Protein AF-A0A7V5FRF1-F1 (afdb_monomer)

Structure (mmCIF, N/CA/C/O backbone):
data_AF-A0A7V5FRF1-F1
#
_entry.id   AF-A0A7V5FRF1-F1
#
loop_
_atom_site.group_PDB
_atom_site.id
_atom_site.type_symbol
_atom_site.label_atom_id
_atom_site.label_alt_id
_atom_site.label_comp_id
_atom_site.label_asym_id
_atom_site.label_entity_id
_atom_site.label_seq_id
_atom_site.pdbx_PDB_ins_code
_atom_site.Cartn_x
_atom_site.Cartn_y
_atom_site.Cartn_z
_atom_site.occupancy
_atom_site.B_iso_or_equiv
_atom_site.auth_seq_id
_atom_site.auth_comp_id
_atom_site.auth_asym_id
_atom_site.auth_atom_id
_atom_site.pdbx_PDB_model_num
ATOM 1 N N . MET A 1 1 ? 8.214 13.635 19.102 1.00 65.19 1 MET A N 1
ATOM 2 C CA . MET A 1 1 ? 9.027 12.505 18.609 1.00 65.19 1 MET A CA 1
ATOM 3 C C . MET A 1 1 ? 9.049 12.613 17.100 1.00 65.19 1 MET A C 1
ATOM 5 O O . MET A 1 1 ? 7.991 12.824 16.526 1.00 65.19 1 MET A O 1
ATOM 9 N N . GLU A 1 2 ? 10.223 12.593 16.482 1.00 86.69 2 GLU A N 1
ATOM 10 C CA . GLU A 1 2 ? 10.327 12.686 15.024 1.00 86.69 2 GLU A CA 1
ATOM 11 C C . GLU A 1 2 ? 9.964 11.339 14.387 1.00 86.69 2 GLU A C 1
ATOM 13 O O . GLU A 1 2 ? 10.388 10.293 14.878 1.00 86.69 2 GLU A O 1
ATOM 18 N N . MET A 1 3 ? 9.172 11.359 13.313 1.00 91.12 3 MET A N 1
ATOM 19 C CA . MET A 1 3 ? 8.814 10.146 12.577 1.00 91.12 3 MET A CA 1
ATOM 20 C C . MET A 1 3 ? 10.021 9.582 11.835 1.00 91.12 3 MET A C 1
ATOM 22 O O . MET A 1 3 ? 10.753 10.310 11.156 1.00 91.12 3 MET A O 1
ATOM 26 N N . THR A 1 4 ? 10.181 8.262 11.901 1.00 94.31 4 THR A N 1
ATOM 27 C CA . THR A 1 4 ? 11.137 7.553 11.047 1.00 94.31 4 THR A CA 1
ATOM 28 C C . THR A 1 4 ? 10.746 7.701 9.574 1.00 94.31 4 THR A C 1
ATOM 30 O O . THR A 1 4 ? 9.586 7.942 9.242 1.00 94.31 4 THR A O 1
ATOM 33 N N . LEU A 1 5 ? 11.700 7.513 8.656 1.00 94.25 5 LEU A N 1
ATOM 34 C CA . LEU A 1 5 ? 11.391 7.526 7.221 1.00 94.25 5 LEU A CA 1
ATOM 35 C C . LEU A 1 5 ? 10.337 6.469 6.852 1.00 94.25 5 LEU A C 1
ATOM 37 O O . LEU A 1 5 ? 9.494 6.737 6.006 1.00 94.25 5 LEU A O 1
ATOM 41 N N . LYS A 1 6 ? 10.370 5.298 7.505 1.00 94.25 6 LYS A N 1
ATOM 42 C CA . LYS A 1 6 ? 9.373 4.236 7.316 1.00 94.25 6 LYS A CA 1
ATOM 43 C C . LYS A 1 6 ? 7.966 4.758 7.621 1.00 94.25 6 LYS A C 1
ATOM 45 O O . LYS A 1 6 ? 7.118 4.733 6.740 1.00 94.25 6 LYS A O 1
ATOM 50 N N . GLN A 1 7 ? 7.786 5.350 8.799 1.00 95.62 7 GLN A N 1
ATOM 51 C CA . GLN A 1 7 ? 6.497 5.902 9.220 1.00 95.62 7 GLN A CA 1
ATOM 52 C C . GLN A 1 7 ? 6.018 7.042 8.310 1.00 95.62 7 GLN A C 1
ATOM 54 O O . GLN A 1 7 ? 4.830 7.133 8.042 1.00 95.62 7 GLN A O 1
ATOM 59 N N . LYS A 1 8 ? 6.922 7.884 7.783 1.00 95.88 8 LYS A N 1
ATOM 60 C CA . LYS A 1 8 ? 6.562 8.934 6.805 1.00 95.88 8 LYS A CA 1
ATOM 61 C C . LYS A 1 8 ? 6.074 8.350 5.474 1.00 95.88 8 LYS A C 1
ATOM 63 O O . LYS A 1 8 ? 5.178 8.904 4.847 1.00 95.88 8 LYS A O 1
ATOM 68 N N . VAL A 1 9 ? 6.677 7.248 5.021 1.00 95.38 9 VAL A N 1
ATOM 69 C CA . VAL A 1 9 ? 6.217 6.531 3.820 1.00 95.38 9 VAL A CA 1
ATOM 70 C C . VAL A 1 9 ? 4.852 5.895 4.077 1.00 95.38 9 VAL A C 1
ATOM 72 O O . VAL A 1 9 ? 3.971 6.007 3.230 1.00 95.38 9 VAL A O 1
ATOM 75 N N . GLU A 1 10 ? 4.664 5.276 5.241 1.00 97.06 10 GLU A N 1
ATOM 76 C CA . GLU A 1 10 ? 3.392 4.660 5.632 1.00 97.06 10 GLU A CA 1
ATOM 77 C C . GLU A 1 10 ? 2.270 5.692 5.729 1.00 97.06 10 GLU A C 1
ATOM 79 O O . GLU A 1 10 ? 1.242 5.508 5.083 1.00 97.06 10 GLU A O 1
ATOM 84 N N . GLU A 1 11 ? 2.497 6.806 6.431 1.00 97.25 11 GLU A N 1
ATOM 85 C CA . GLU A 1 11 ? 1.580 7.953 6.494 1.00 97.25 11 GLU A CA 1
ATOM 86 C C . GLU A 1 11 ? 1.238 8.462 5.089 1.00 97.25 11 GLU A C 1
ATOM 88 O O . GLU A 1 11 ? 0.066 8.580 4.752 1.00 97.25 11 GLU A O 1
ATOM 93 N N . GLY A 1 12 ? 2.231 8.656 4.213 1.00 97.44 12 GLY A N 1
ATOM 94 C CA . GLY A 1 12 ? 1.980 9.087 2.836 1.00 97.44 12 GLY A CA 1
ATOM 95 C C . GLY A 1 12 ? 1.108 8.111 2.033 1.00 97.44 12 GLY A C 1
ATOM 96 O O . GLY A 1 12 ? 0.237 8.538 1.272 1.00 97.44 12 GLY A O 1
ATOM 97 N N . VAL A 1 13 ? 1.305 6.797 2.196 1.00 98.12 13 VAL A N 1
ATOM 98 C CA . VAL A 1 13 ? 0.440 5.775 1.576 1.00 98.12 13 VAL A CA 1
ATOM 99 C C . VAL A 1 13 ? -0.969 5.828 2.166 1.00 98.12 13 VAL A C 1
ATOM 101 O O . VAL A 1 13 ? -1.943 5.781 1.406 1.00 98.12 13 VAL A O 1
ATOM 104 N N . GLY A 1 14 ? -1.073 5.933 3.491 1.00 98.31 14 GLY A N 1
ATOM 105 C CA . GLY A 1 14 ? -2.334 6.032 4.215 1.00 98.31 14 GLY A CA 1
ATOM 106 C C . GLY A 1 14 ? -3.138 7.262 3.806 1.00 98.31 14 GLY A C 1
ATOM 107 O O . GLY A 1 14 ? -4.318 7.143 3.497 1.00 98.31 14 GLY A O 1
ATOM 108 N N . ASP A 1 15 ? -2.503 8.424 3.687 1.00 98.44 15 ASP A N 1
ATOM 109 C CA . ASP A 1 15 ? -3.170 9.683 3.362 1.00 98.44 15 ASP A CA 1
ATOM 110 C C . ASP A 1 15 ? -3.754 9.667 1.953 1.00 98.44 15 ASP A C 1
ATOM 112 O O . ASP A 1 15 ? -4.911 10.045 1.740 1.00 98.44 15 ASP A O 1
ATOM 116 N N . HIS A 1 16 ? -2.991 9.169 0.978 1.00 98.38 16 HIS A N 1
ATOM 117 C CA . HIS A 1 16 ? -3.499 8.992 -0.380 1.00 98.38 16 HIS A CA 1
ATOM 118 C C . HIS A 1 16 ? -4.650 7.984 -0.436 1.00 98.38 16 HIS A C 1
ATOM 120 O O . HIS A 1 16 ? -5.638 8.212 -1.144 1.00 98.38 16 HIS A O 1
ATOM 126 N N . PHE A 1 17 ? -4.553 6.896 0.329 1.00 98.62 17 PHE A N 1
ATOM 127 C CA . PHE A 1 17 ? -5.632 5.924 0.442 1.00 98.62 17 PHE A CA 1
ATOM 128 C C . PHE A 1 17 ? -6.885 6.552 1.061 1.00 98.62 17 PHE A C 1
ATOM 130 O O . PHE A 1 17 ? -7.973 6.403 0.509 1.00 98.62 17 PHE A O 1
ATOM 137 N N . ILE A 1 18 ? -6.751 7.294 2.158 1.00 98.56 18 ILE A N 1
ATOM 138 C CA . ILE A 1 18 ? -7.876 7.883 2.884 1.00 98.56 18 ILE A CA 1
ATOM 139 C C . ILE A 1 18 ? -8.569 8.966 2.066 1.00 98.56 18 ILE A C 1
ATOM 141 O O . ILE A 1 18 ? -9.797 9.018 2.052 1.00 98.56 18 ILE A O 1
ATOM 145 N N . GLN A 1 19 ? -7.832 9.759 1.284 1.00 98.44 19 GLN A N 1
ATOM 146 C CA . GLN A 1 19 ? -8.436 10.680 0.316 1.00 98.44 19 GLN A CA 1
ATOM 147 C C . GLN A 1 19 ? -9.343 9.945 -0.682 1.00 98.44 19 GLN A C 1
ATOM 149 O O . GLN A 1 19 ? -10.476 10.370 -0.936 1.00 98.44 19 GLN A O 1
ATOM 154 N N . TRP A 1 20 ? -8.874 8.822 -1.234 1.00 98.25 20 TRP A N 1
ATOM 155 C CA . TRP A 1 20 ? -9.681 7.980 -2.116 1.00 98.25 20 TRP A CA 1
ATOM 156 C C . TRP A 1 20 ? -10.868 7.349 -1.374 1.00 98.25 20 TRP A C 1
ATOM 158 O O . TRP A 1 20 ? -11.996 7.389 -1.873 1.00 98.25 20 TRP A O 1
ATOM 168 N N . TYR A 1 21 ? -10.634 6.810 -0.179 1.00 98.31 21 TYR A N 1
ATOM 169 C CA . TYR A 1 21 ? -11.623 6.099 0.626 1.00 98.31 21 TYR A CA 1
ATOM 170 C C . TYR A 1 21 ? -12.769 7.020 1.045 1.00 98.31 21 TYR A C 1
ATOM 172 O O . TYR A 1 21 ? -13.935 6.693 0.830 1.00 98.31 21 TYR A O 1
ATOM 180 N N . ASN A 1 22 ? -12.448 8.218 1.533 1.00 98.44 22 ASN A N 1
ATOM 181 C CA . ASN A 1 22 ? -13.412 9.259 1.880 1.00 98.44 22 ASN A CA 1
ATOM 182 C C . ASN A 1 22 ? -14.301 9.624 0.694 1.00 98.44 22 ASN A C 1
ATOM 184 O O . ASN A 1 22 ? -15.526 9.656 0.821 1.00 98.44 22 ASN A O 1
ATOM 188 N N . LYS A 1 23 ? -13.701 9.822 -0.486 1.00 97.94 23 LYS A N 1
ATOM 189 C CA . LYS A 1 23 ? -14.451 10.111 -1.713 1.00 97.94 23 LYS A CA 1
ATOM 190 C C . LYS A 1 23 ? -15.361 8.950 -2.118 1.00 97.94 23 LYS A C 1
ATOM 192 O O . LYS A 1 23 ? -16.487 9.192 -2.544 1.00 97.94 23 LYS A O 1
ATOM 197 N N . LYS A 1 24 ? -14.881 7.709 -2.014 1.00 97.19 24 LYS A N 1
ATOM 198 C CA . LYS A 1 24 ? -15.635 6.510 -2.406 1.00 97.19 24 LYS A CA 1
ATOM 199 C C . LYS A 1 24 ? -16.786 6.203 -1.445 1.00 97.19 24 LYS A C 1
ATOM 201 O O . LYS A 1 24 ? -17.855 5.813 -1.901 1.00 97.19 24 LYS A O 1
ATOM 206 N N . MET A 1 25 ? -16.567 6.378 -0.145 1.00 96.56 25 MET A N 1
ATOM 207 C CA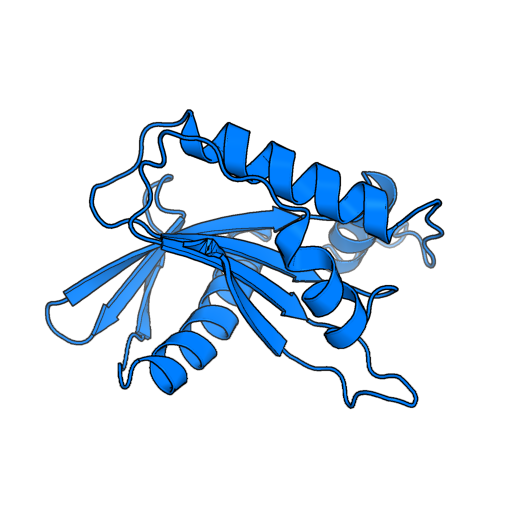 . MET A 1 25 ? -17.495 5.965 0.913 1.00 96.56 25 MET A CA 1
ATOM 208 C C . MET A 1 25 ? -18.338 7.117 1.476 1.00 96.56 25 MET A C 1
ATOM 210 O O . MET A 1 25 ? -19.185 6.885 2.333 1.00 96.56 25 MET A O 1
ATOM 214 N N . GLY A 1 26 ? -18.112 8.359 1.032 1.00 97.31 26 GLY A N 1
ATOM 215 C CA . GLY A 1 26 ? -18.788 9.539 1.580 1.00 97.31 26 GLY A CA 1
ATOM 216 C C . GLY A 1 26 ? -18.388 9.843 3.029 1.00 97.31 26 GLY A C 1
ATOM 217 O O . GLY A 1 26 ? -19.215 10.317 3.804 1.00 97.31 26 GLY A O 1
ATOM 218 N N . ARG A 1 27 ? -17.139 9.537 3.396 1.00 97.69 27 ARG A N 1
ATOM 219 C CA . ARG A 1 27 ? -16.575 9.698 4.749 1.00 97.69 27 ARG A CA 1
ATOM 220 C C . ARG A 1 27 ? -15.631 10.896 4.833 1.00 97.69 27 ARG A C 1
ATOM 222 O O . ARG A 1 27 ? -15.320 11.511 3.810 1.00 97.69 27 ARG A O 1
ATOM 229 N N . ARG A 1 28 ? -15.191 11.238 6.046 1.00 98.12 28 ARG A N 1
ATOM 230 C CA . ARG A 1 28 ? -14.249 12.336 6.324 1.00 98.12 28 ARG A CA 1
ATOM 231 C C . ARG A 1 28 ? -13.184 11.931 7.339 1.00 98.12 28 ARG A C 1
ATOM 233 O O . ARG A 1 28 ? -12.885 12.674 8.263 1.00 98.12 28 ARG A O 1
ATOM 240 N N . PHE A 1 29 ? -12.612 10.748 7.155 1.00 98.62 29 PHE A N 1
ATOM 241 C CA . PHE A 1 29 ? -11.479 10.308 7.954 1.00 98.62 29 PHE A CA 1
ATOM 242 C C . PHE A 1 29 ? -10.281 11.242 7.756 1.00 98.62 29 PHE A C 1
ATOM 244 O O . PHE A 1 29 ? -9.858 11.478 6.624 1.00 98.62 29 PHE A O 1
ATOM 251 N N . GLU A 1 30 ? -9.729 11.747 8.850 1.00 98.31 30 GLU A N 1
ATOM 252 C CA . GLU A 1 30 ? -8.511 12.559 8.888 1.00 98.31 30 GLU A CA 1
ATOM 253 C C . GLU A 1 30 ? -7.449 11.854 9.731 1.00 98.31 30 GLU A C 1
ATOM 255 O O . GLU A 1 30 ? -7.778 11.020 10.579 1.00 98.31 30 GLU A O 1
ATOM 260 N N . PHE A 1 31 ? -6.171 12.133 9.467 1.00 98.19 31 PHE A N 1
ATOM 261 C CA . PHE A 1 31 ? -5.079 11.531 10.229 1.00 98.19 31 PHE A CA 1
ATOM 262 C C . PHE A 1 31 ? -5.187 11.935 11.706 1.00 98.19 31 PHE A C 1
ATOM 264 O O . PHE A 1 31 ? -5.232 13.122 12.023 1.00 98.19 31 PHE A O 1
ATOM 271 N N . ASP A 1 32 ? -5.235 10.947 12.601 1.00 97.69 32 ASP A N 1
ATOM 272 C CA . ASP A 1 32 ? -5.294 11.165 14.051 1.00 97.69 32 ASP A CA 1
ATOM 273 C C . ASP A 1 32 ? -3.895 11.000 14.652 1.00 97.69 32 ASP A C 1
ATOM 275 O O . ASP A 1 32 ? -3.326 11.922 15.239 1.00 97.69 32 ASP A O 1
ATOM 279 N N . ARG A 1 33 ? -3.315 9.805 14.487 1.00 96.50 33 ARG A N 1
ATOM 280 C CA . ARG A 1 33 ? -2.004 9.460 15.046 1.00 96.50 33 ARG A CA 1
ATOM 281 C C . ARG A 1 33 ? -1.434 8.180 14.448 1.00 96.50 33 ARG A C 1
ATOM 283 O O . ARG A 1 33 ? -2.137 7.381 13.836 1.00 96.50 33 ARG A O 1
ATOM 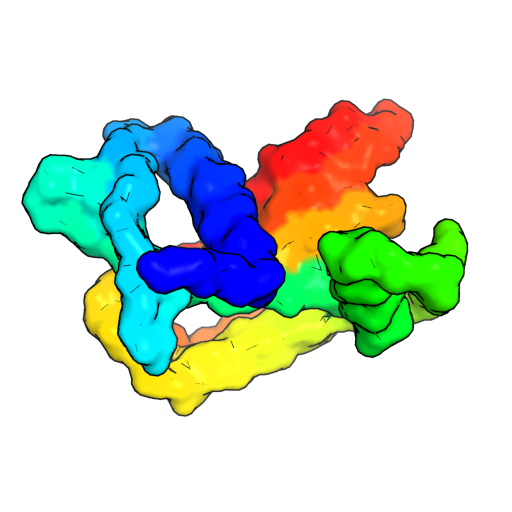290 N N . LEU A 1 34 ? -0.161 7.943 14.748 1.00 96.62 34 LEU A N 1
ATOM 291 C CA . LEU A 1 34 ? 0.456 6.628 14.595 1.00 96.62 34 LEU A CA 1
ATOM 292 C C . LEU A 1 34 ? -0.156 5.624 15.582 1.00 96.62 34 LEU A C 1
ATOM 294 O O . LEU A 1 34 ? -0.477 5.968 16.730 1.00 96.62 34 LEU A O 1
ATOM 298 N N . GLY A 1 35 ? -0.301 4.384 15.130 1.00 92.94 35 GLY A N 1
ATOM 299 C CA . GLY A 1 35 ? -0.664 3.256 15.975 1.00 92.94 35 GLY A CA 1
ATOM 300 C C . GLY A 1 35 ? 0.538 2.675 16.729 1.00 92.94 35 GLY A C 1
ATOM 301 O O . GLY A 1 35 ? 1.629 3.250 16.745 1.00 92.94 35 GLY A O 1
ATOM 302 N N . ALA A 1 36 ? 0.303 1.565 17.431 1.00 85.06 36 ALA A N 1
ATOM 303 C CA . ALA A 1 36 ? 1.297 0.911 18.286 1.00 85.06 36 ALA A CA 1
ATOM 304 C C . ALA A 1 36 ? 2.001 -0.288 17.615 1.00 85.06 36 ALA A C 1
ATOM 306 O O . ALA A 1 36 ? 2.842 -0.893 18.276 1.00 85.06 36 ALA A O 1
ATOM 307 N N . ASP A 1 37 ? 1.696 -0.561 16.333 1.00 76.94 37 ASP A N 1
ATOM 308 C CA . ASP A 1 37 ? 2.210 -1.669 15.501 1.00 76.94 37 ASP A CA 1
ATOM 309 C C . ASP A 1 37 ? 1.751 -3.076 15.966 1.00 76.94 37 ASP A C 1
ATOM 311 O O . ASP A 1 37 ? 2.394 -3.668 16.843 1.00 76.94 37 ASP A O 1
ATOM 315 N N . PRO A 1 38 ? 0.669 -3.660 15.390 1.00 84.00 38 PRO A N 1
ATOM 316 C CA . PRO A 1 38 ? -0.348 -3.081 14.492 1.00 84.00 38 PRO A CA 1
ATOM 317 C C . PRO A 1 38 ? -1.528 -2.435 15.260 1.00 84.00 38 PRO A C 1
ATOM 319 O O . PRO A 1 38 ? -1.769 -2.796 16.414 1.00 84.00 38 PRO A O 1
ATOM 322 N N . PRO A 1 39 ? -2.296 -1.502 14.653 1.00 94.50 39 PRO A N 1
ATOM 323 C CA . PRO A 1 39 ? -2.131 -0.952 13.302 1.00 94.50 39 PRO A CA 1
ATOM 324 C C . PRO A 1 39 ? -0.973 0.055 13.208 1.00 94.50 39 PRO A C 1
ATOM 326 O O . PRO A 1 39 ? -0.524 0.592 14.226 1.00 94.50 39 PRO A O 1
ATOM 329 N N . ASP A 1 40 ? -0.531 0.360 11.988 1.00 96.75 40 ASP A N 1
ATOM 330 C CA . ASP A 1 40 ? 0.454 1.419 11.718 1.00 96.75 40 ASP A CA 1
ATOM 331 C C . ASP A 1 40 ? -0.125 2.830 11.913 1.00 96.75 40 ASP A C 1
ATOM 333 O O . ASP A 1 40 ? 0.522 3.704 12.499 1.00 96.75 40 ASP A O 1
ATOM 337 N N . LEU A 1 41 ? -1.353 3.068 11.436 1.00 97.81 41 LEU A N 1
ATOM 338 C CA . LEU A 1 41 ? -1.992 4.386 11.404 1.00 97.81 41 LEU A CA 1
ATOM 339 C C . LEU A 1 41 ? -3.417 4.327 11.957 1.00 97.81 41 LEU A C 1
ATOM 341 O O . LEU A 1 41 ? -4.135 3.340 11.790 1.00 97.81 41 LEU A O 1
ATOM 345 N N . LEU A 1 42 ? -3.851 5.423 12.573 1.00 98.06 42 LEU A N 1
ATOM 346 C CA . LEU A 1 42 ? -5.233 5.636 12.984 1.00 98.06 42 LEU A CA 1
ATOM 347 C C . LEU A 1 42 ? -5.771 6.893 12.306 1.00 98.06 42 LEU A C 1
ATOM 349 O O . LEU A 1 42 ? -5.182 7.971 12.418 1.00 98.06 42 LEU A O 1
ATOM 353 N N . TYR A 1 43 ? -6.918 6.747 11.650 1.00 98.50 43 TYR A N 1
ATOM 354 C CA . TYR A 1 43 ? -7.684 7.857 11.095 1.00 98.50 43 TYR A CA 1
ATOM 355 C C . TYR A 1 43 ? -9.008 8.015 11.839 1.00 98.50 43 TYR A C 1
ATOM 357 O O . TYR A 1 43 ? -9.542 7.040 12.370 1.00 98.50 43 TYR A O 1
ATOM 365 N N . ARG A 1 44 ? -9.558 9.229 11.881 1.00 98.50 44 ARG A N 1
ATOM 366 C CA . ARG A 1 44 ? -10.757 9.547 12.665 1.00 98.50 44 ARG A CA 1
ATOM 367 C C . ARG A 1 44 ? -11.782 10.345 11.865 1.00 98.50 44 ARG A C 1
ATOM 369 O O . ARG A 1 44 ? -11.416 11.292 11.180 1.00 98.50 44 ARG A O 1
ATOM 376 N N . ASP A 1 45 ? -13.055 9.976 11.993 1.00 98.19 45 ASP A N 1
ATOM 377 C CA . ASP A 1 45 ? -14.224 10.725 11.505 1.00 98.19 45 ASP A CA 1
ATOM 378 C C . ASP A 1 45 ? -15.214 10.866 12.677 1.00 98.19 45 ASP A C 1
ATOM 380 O O . ASP A 1 45 ? -15.996 9.963 12.983 1.00 98.19 45 ASP A O 1
ATOM 384 N N . GLY A 1 46 ? -15.097 11.962 13.436 1.00 96.62 46 GLY A N 1
ATOM 385 C CA . GLY A 1 46 ? -15.821 12.144 14.699 1.00 96.62 46 GLY A CA 1
ATOM 386 C C . GLY A 1 46 ? -15.380 11.153 15.787 1.00 96.62 46 GLY A C 1
ATOM 387 O O . GLY A 1 46 ? -14.227 11.164 16.224 1.00 96.62 46 GLY A O 1
ATOM 388 N N . GLU A 1 47 ? -16.303 10.314 16.258 1.00 97.19 47 GLU A N 1
ATOM 389 C CA . GLU A 1 47 ? -16.017 9.262 17.249 1.00 97.19 47 GLU A CA 1
ATOM 390 C C . GLU A 1 47 ? -15.528 7.953 16.606 1.00 97.19 47 GLU A C 1
ATOM 392 O O . GLU A 1 47 ? -14.974 7.097 17.296 1.00 97.19 47 GLU A O 1
ATOM 397 N N . GLU A 1 48 ? -15.698 7.799 15.289 1.00 97.62 48 GLU A N 1
ATOM 398 C CA . GLU A 1 48 ? -15.282 6.606 14.559 1.00 97.62 48 GLU A CA 1
ATOM 399 C C . GLU A 1 48 ? -13.767 6.628 14.329 1.00 97.62 48 GLU A C 1
ATOM 401 O O . GLU A 1 48 ? -13.214 7.612 13.833 1.00 97.62 48 GLU A O 1
ATOM 406 N N . ILE A 1 49 ? -13.098 5.529 14.682 1.00 97.69 49 ILE A N 1
ATOM 407 C CA . ILE A 1 49 ? -11.672 5.313 14.429 1.00 97.69 49 ILE A CA 1
ATOM 408 C C . ILE A 1 49 ? -11.551 4.238 13.358 1.00 97.69 49 ILE A C 1
ATOM 410 O O . ILE A 1 49 ? -12.111 3.151 13.500 1.00 97.69 49 ILE A O 1
ATOM 414 N N . LEU A 1 50 ? -10.786 4.535 12.314 1.00 98.19 50 LEU A N 1
ATOM 415 C CA . LEU A 1 50 ? -10.390 3.587 11.288 1.00 98.19 50 LEU A CA 1
ATOM 416 C C . LEU A 1 50 ? -8.923 3.194 11.510 1.00 98.19 50 LEU A C 1
ATOM 418 O O . LEU A 1 50 ? -8.026 3.976 11.175 1.00 98.19 50 LEU A O 1
ATOM 422 N N . PRO A 1 51 ? -8.664 2.008 12.086 1.00 98.12 51 PRO A N 1
ATOM 423 C CA . PRO A 1 51 ? -7.322 1.460 12.165 1.00 98.12 51 PRO A CA 1
ATOM 424 C C . PRO A 1 51 ? -6.859 0.951 10.798 1.00 98.12 51 PRO A C 1
ATOM 426 O O . PRO A 1 51 ? -7.566 0.195 10.127 1.00 98.12 51 PRO A O 1
ATOM 429 N N . VAL A 1 52 ? -5.669 1.384 10.381 1.00 98.31 52 VAL A N 1
ATOM 430 C CA . VAL A 1 52 ? -5.100 1.093 9.064 1.00 98.31 52 VAL A CA 1
ATOM 431 C C . VAL A 1 52 ? -3.714 0.486 9.226 1.00 98.31 52 VAL A C 1
ATOM 433 O O . VAL A 1 52 ? -2.788 1.130 9.715 1.00 98.31 52 VAL A O 1
ATOM 436 N N . GLU A 1 53 ? -3.583 -0.750 8.764 1.00 98.00 53 GLU A N 1
ATOM 437 C CA . GLU A 1 53 ? -2.307 -1.433 8.600 1.00 98.00 53 GLU A CA 1
ATOM 438 C C . GLU A 1 53 ? -1.764 -1.164 7.194 1.00 98.00 53 GLU A C 1
ATOM 440 O O . GLU A 1 53 ? -2.467 -1.380 6.198 1.00 98.00 53 GLU A O 1
ATOM 445 N N . ILE A 1 54 ? -0.513 -0.718 7.094 1.00 97.75 54 ILE A N 1
ATOM 446 C CA . ILE A 1 54 ? 0.145 -0.404 5.831 1.00 97.75 54 ILE A CA 1
ATOM 44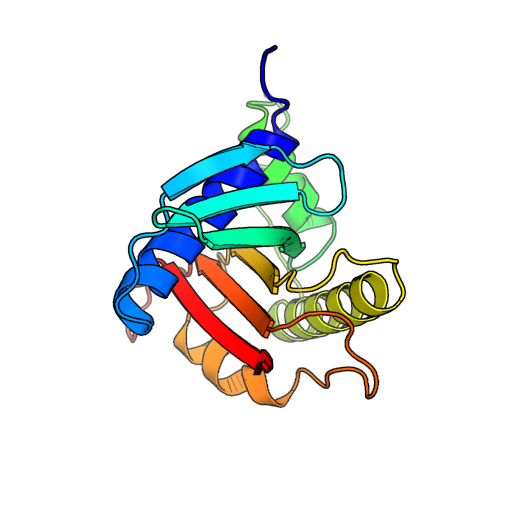7 C C . ILE A 1 54 ? 1.201 -1.461 5.516 1.00 97.75 54 ILE A C 1
ATOM 449 O O . ILE A 1 54 ? 1.965 -1.962 6.339 1.00 97.75 54 ILE A O 1
ATOM 453 N N . THR A 1 55 ? 1.297 -1.808 4.243 1.00 97.12 55 THR A N 1
ATOM 454 C CA . THR A 1 55 ? 2.471 -2.500 3.732 1.00 97.12 55 THR A CA 1
ATOM 455 C C . THR A 1 55 ? 2.792 -1.975 2.348 1.00 97.12 55 THR A C 1
ATOM 457 O O . THR A 1 55 ? 1.885 -1.640 1.597 1.00 97.12 55 THR A O 1
ATOM 460 N N . THR A 1 56 ? 4.074 -1.843 2.015 1.00 97.00 56 THR A N 1
ATOM 461 C CA . THR A 1 56 ? 4.496 -1.416 0.676 1.00 97.00 56 THR A CA 1
ATOM 462 C C . THR A 1 56 ? 5.097 -2.598 -0.055 1.00 97.00 56 THR A C 1
ATOM 464 O O . THR A 1 56 ? 5.962 -3.282 0.492 1.00 97.00 56 THR A O 1
ATOM 467 N N . GLU A 1 57 ? 4.654 -2.815 -1.288 1.00 96.94 57 GLU A N 1
ATOM 468 C CA . GLU A 1 57 ? 5.144 -3.889 -2.140 1.00 96.94 57 GLU A CA 1
ATOM 469 C C . GLU A 1 57 ? 5.860 -3.350 -3.375 1.00 96.94 57 GLU A C 1
ATOM 471 O O . GLU A 1 57 ? 5.541 -2.285 -3.910 1.00 96.94 57 GLU A O 1
ATOM 476 N N . TYR A 1 58 ? 6.856 -4.123 -3.795 1.00 96.06 58 TYR A N 1
ATOM 477 C CA . TYR A 1 58 ? 7.816 -3.785 -4.838 1.00 96.06 58 TYR A CA 1
ATOM 478 C C . TYR A 1 58 ? 7.856 -4.899 -5.876 1.00 96.06 58 TYR A C 1
ATOM 480 O O . TYR A 1 58 ? 7.458 -6.041 -5.609 1.00 96.06 58 TYR A O 1
ATOM 488 N N . TYR A 1 59 ? 8.394 -4.588 -7.052 1.00 95.38 59 TYR A N 1
ATOM 489 C CA . TYR A 1 59 ? 8.608 -5.600 -8.082 1.00 95.38 59 TYR A CA 1
ATOM 490 C C . TYR A 1 59 ? 9.566 -6.690 -7.612 1.00 95.38 59 TYR A C 1
ATOM 492 O O . TYR A 1 59 ? 9.285 -7.873 -7.765 1.00 95.38 59 TYR A O 1
ATOM 500 N N . ASP A 1 60 ? 10.683 -6.290 -7.013 1.00 92.94 60 ASP A N 1
ATOM 501 C CA . ASP A 1 60 ? 11.701 -7.168 -6.451 1.00 92.94 60 ASP A CA 1
ATOM 502 C C . ASP A 1 60 ? 12.552 -6.417 -5.407 1.00 92.94 60 ASP A C 1
ATOM 504 O O . ASP A 1 60 ? 12.367 -5.224 -5.150 1.00 92.94 60 ASP A O 1
ATOM 508 N N . ASP A 1 61 ? 13.518 -7.110 -4.801 1.00 92.81 61 ASP A N 1
ATOM 509 C CA . ASP A 1 61 ? 14.419 -6.514 -3.805 1.00 92.81 61 ASP A CA 1
ATOM 510 C C . ASP A 1 61 ? 15.289 -5.385 -4.383 1.00 92.81 61 ASP A C 1
ATOM 512 O O . ASP A 1 61 ? 15.729 -4.493 -3.650 1.00 92.81 61 ASP A O 1
ATOM 516 N N . LYS A 1 62 ? 15.568 -5.404 -5.695 1.00 93.25 62 LYS A N 1
ATOM 517 C CA . LYS A 1 62 ? 16.361 -4.356 -6.349 1.00 93.25 62 LYS A CA 1
ATOM 518 C C . LYS A 1 62 ? 15.536 -3.087 -6.517 1.00 93.25 62 LYS A C 1
ATOM 520 O O . LYS A 1 62 ? 16.089 -2.013 -6.301 1.00 93.25 62 LYS A O 1
ATOM 525 N N . ASP A 1 63 ? 14.252 -3.208 -6.844 1.00 94.12 63 ASP A N 1
ATOM 526 C CA . ASP A 1 63 ? 13.295 -2.101 -6.882 1.00 94.12 63 ASP A CA 1
ATOM 527 C C . ASP A 1 63 ? 13.133 -1.501 -5.484 1.00 94.12 63 ASP A C 1
ATOM 529 O O . ASP A 1 63 ? 13.363 -0.309 -5.286 1.00 94.12 63 ASP A O 1
ATOM 533 N N . ALA A 1 64 ? 12.890 -2.340 -4.472 1.00 93.31 64 ALA A N 1
ATOM 534 C CA . ALA A 1 64 ? 12.826 -1.890 -3.084 1.00 93.31 64 ALA A CA 1
ATOM 535 C C . ALA A 1 64 ? 14.097 -1.118 -2.690 1.00 93.31 64 ALA A C 1
ATOM 537 O O . ALA A 1 64 ? 14.037 0.000 -2.169 1.00 93.31 64 ALA A O 1
ATOM 538 N N . ARG A 1 65 ? 15.279 -1.675 -2.986 1.00 92.88 65 ARG A N 1
ATOM 539 C CA . ARG A 1 65 ? 16.561 -1.014 -2.717 1.00 92.88 65 ARG A CA 1
ATOM 540 C C . ARG A 1 65 ? 16.686 0.305 -3.474 1.00 92.88 65 ARG A C 1
ATOM 542 O O . ARG A 1 65 ? 17.133 1.286 -2.876 1.00 92.88 65 ARG A O 1
ATOM 549 N N . PHE A 1 66 ? 16.321 0.334 -4.752 1.00 93.31 66 PHE A N 1
ATOM 550 C CA . PHE A 1 66 ? 16.334 1.534 -5.582 1.00 93.31 66 PHE A CA 1
ATOM 551 C C . PHE A 1 66 ? 15.469 2.630 -4.953 1.00 93.31 66 PHE A C 1
ATOM 553 O O . PHE A 1 66 ? 15.979 3.715 -4.673 1.00 93.31 66 PHE A O 1
ATOM 560 N N . GLN A 1 67 ? 14.214 2.335 -4.612 1.00 93.56 67 GLN A N 1
ATOM 561 C CA . GLN A 1 67 ? 13.300 3.315 -4.025 1.00 93.56 67 GLN A CA 1
ATOM 562 C C . GLN A 1 67 ? 13.790 3.819 -2.662 1.00 93.56 67 GLN A C 1
ATOM 564 O O . GLN A 1 67 ? 13.920 5.026 -2.454 1.00 93.56 67 GLN A O 1
ATOM 569 N N . TRP A 1 68 ? 14.153 2.918 -1.746 1.00 94.69 68 TRP A N 1
ATOM 570 C CA . TRP A 1 68 ? 14.564 3.306 -0.394 1.00 94.69 68 TRP A CA 1
ATOM 571 C C . TRP A 1 68 ? 15.891 4.063 -0.346 1.00 94.69 68 TRP A C 1
ATOM 573 O O . TRP A 1 68 ? 16.068 4.942 0.497 1.00 94.69 68 TRP A O 1
ATOM 583 N N . THR A 1 69 ? 16.857 3.724 -1.203 1.00 92.12 69 THR A N 1
ATOM 584 C CA . THR A 1 69 ? 18.136 4.454 -1.241 1.00 92.12 69 THR A CA 1
ATOM 585 C C . THR A 1 69 ? 17.965 5.861 -1.806 1.00 92.12 69 THR A C 1
ATOM 587 O O . THR A 1 69 ? 18.546 6.795 -1.247 1.00 92.12 69 THR A O 1
ATOM 590 N N . ASN A 1 70 ? 17.107 6.028 -2.818 1.00 90.94 70 ASN A N 1
ATOM 591 C CA . ASN A 1 70 ? 16.736 7.338 -3.351 1.00 90.94 70 ASN A CA 1
ATOM 592 C C . ASN A 1 70 ? 15.962 8.177 -2.320 1.00 90.94 70 ASN A C 1
ATOM 594 O O . ASN A 1 70 ? 16.333 9.320 -2.070 1.00 90.94 70 ASN A O 1
ATOM 598 N N . MET A 1 71 ? 14.968 7.608 -1.628 1.00 91.19 71 MET A N 1
ATOM 599 C CA . MET A 1 71 ? 14.219 8.311 -0.569 1.00 91.19 71 MET A CA 1
ATOM 600 C C . MET A 1 71 ? 15.101 8.764 0.605 1.00 91.19 71 MET A C 1
ATOM 602 O O . MET A 1 71 ? 14.795 9.749 1.272 1.00 91.19 71 MET A O 1
ATOM 606 N N . ARG A 1 72 ? 16.211 8.063 0.864 1.00 92.19 72 ARG A N 1
ATOM 607 C CA . ARG A 1 72 ? 17.201 8.442 1.887 1.00 92.19 72 ARG A CA 1
ATOM 608 C C . ARG A 1 72 ? 18.202 9.501 1.413 1.00 92.19 72 ARG A C 1
ATOM 610 O O . ARG A 1 72 ? 19.095 9.843 2.183 1.00 92.19 72 ARG A O 1
ATOM 617 N N . ASN A 1 73 ? 18.094 9.996 0.176 1.00 89.31 73 ASN A N 1
ATOM 618 C CA . ASN A 1 73 ? 19.078 10.884 -0.452 1.00 89.31 73 ASN A CA 1
ATOM 619 C C . ASN A 1 73 ? 20.514 10.331 -0.371 1.00 89.31 73 ASN A C 1
ATOM 621 O O . ASN A 1 73 ? 21.476 11.075 -0.161 1.00 89.31 73 ASN A O 1
ATOM 625 N N . ASN A 1 74 ? 20.670 9.009 -0.505 1.00 90.56 74 ASN A N 1
ATOM 626 C CA . ASN A 1 74 ? 21.991 8.395 -0.514 1.00 90.56 74 ASN A CA 1
ATOM 627 C C . ASN A 1 74 ? 22.712 8.750 -1.827 1.00 90.56 74 ASN A C 1
ATOM 629 O O . ASN A 1 74 ? 22.161 8.563 -2.908 1.00 90.56 74 ASN A O 1
ATOM 633 N N . ARG A 1 75 ? 23.957 9.233 -1.739 1.00 89.06 75 ARG A N 1
ATOM 634 C CA . ARG A 1 75 ? 24.778 9.591 -2.910 1.00 89.06 75 ARG A CA 1
ATOM 635 C C . ARG A 1 75 ? 25.069 8.399 -3.825 1.00 89.06 75 ARG A C 1
ATOM 637 O O . ARG A 1 75 ? 25.226 8.598 -5.025 1.00 89.06 75 ARG A O 1
ATOM 644 N N . ASP A 1 76 ? 25.080 7.192 -3.264 1.00 90.31 76 ASP A N 1
ATOM 645 C CA . ASP A 1 76 ? 25.302 5.935 -3.985 1.00 90.31 76 ASP A CA 1
ATOM 646 C C . ASP A 1 76 ? 23.985 5.247 -4.386 1.00 90.31 76 ASP A C 1
ATOM 648 O O . ASP A 1 76 ? 23.965 4.047 -4.679 1.00 90.31 76 ASP A O 1
ATOM 652 N N . ALA A 1 77 ? 22.856 5.969 -4.356 1.00 88.56 77 ALA A N 1
ATOM 653 C CA . ALA A 1 77 ? 21.586 5.427 -4.817 1.00 88.56 77 ALA A CA 1
ATOM 654 C C . ALA A 1 77 ? 21.705 4.992 -6.292 1.00 88.56 77 ALA A C 1
ATOM 656 O O . ALA A 1 77 ? 22.254 5.740 -7.113 1.00 88.56 77 ALA A O 1
ATOM 657 N N . PRO A 1 78 ? 21.207 3.795 -6.662 1.00 88.25 78 PRO A N 1
ATOM 658 C CA . PRO A 1 78 ? 21.167 3.407 -8.060 1.00 88.25 78 PRO A CA 1
ATOM 659 C C . PRO A 1 78 ? 20.326 4.427 -8.832 1.00 88.25 78 PRO A C 1
ATOM 661 O O . PRO A 1 78 ? 19.307 4.907 -8.335 1.00 88.25 78 PRO A O 1
ATOM 664 N N . LYS A 1 79 ? 20.775 4.773 -10.039 1.00 88.50 79 LYS A N 1
ATOM 665 C CA . LYS A 1 79 ? 20.097 5.747 -10.913 1.00 88.50 79 LYS A CA 1
ATOM 666 C C . LYS A 1 79 ? 18.998 5.116 -11.758 1.00 88.50 79 LYS A C 1
ATOM 668 O O . LYS A 1 79 ? 18.151 5.822 -12.289 1.00 88.50 79 LYS A O 1
ATOM 673 N N . GLU A 1 80 ? 19.032 3.797 -11.872 1.00 88.31 80 GLU A N 1
ATOM 674 C CA . GLU A 1 80 ? 18.121 3.007 -12.680 1.00 88.31 80 GLU A CA 1
ATOM 675 C C . GLU A 1 80 ? 17.840 1.667 -12.005 1.00 88.31 80 GLU A C 1
ATOM 677 O O . GLU A 1 80 ? 18.635 1.163 -11.202 1.00 88.31 80 GLU A O 1
ATOM 682 N N . TRP A 1 81 ? 16.699 1.097 -12.366 1.00 91.00 81 TRP A N 1
ATOM 683 C CA . TRP A 1 81 ? 16.304 -0.258 -12.034 1.00 91.00 81 TRP A CA 1
ATOM 684 C C . TRP A 1 81 ? 15.745 -0.923 -13.292 1.00 91.00 81 TRP A C 1
ATOM 686 O O . TRP A 1 81 ? 15.042 -0.291 -14.079 1.00 91.00 81 TRP A O 1
ATOM 696 N N . TRP A 1 82 ? 16.063 -2.205 -13.454 1.00 86.25 82 TRP A N 1
ATOM 697 C CA . TRP A 1 82 ? 15.578 -3.049 -14.538 1.00 86.25 82 TRP A CA 1
ATOM 698 C C . TRP A 1 82 ? 15.058 -4.348 -13.933 1.00 86.25 82 TRP A C 1
ATOM 700 O O . TRP A 1 82 ? 15.829 -5.103 -13.331 1.00 86.25 82 TRP A O 1
ATOM 710 N N . GLY A 1 83 ? 13.761 -4.593 -14.088 1.00 84.00 83 GLY A N 1
ATOM 711 C CA . GLY A 1 83 ? 13.121 -5.830 -13.657 1.00 84.00 83 GLY A CA 1
ATOM 712 C C . GLY A 1 83 ? 12.942 -6.829 -14.798 1.00 84.00 83 GLY A C 1
ATOM 713 O O . GLY A 1 83 ? 12.954 -6.474 -15.977 1.00 84.00 83 GLY A O 1
ATOM 714 N N . ILE A 1 84 ? 12.763 -8.094 -14.425 1.00 84.12 84 ILE A N 1
ATOM 715 C CA . ILE A 1 84 ? 12.364 -9.188 -15.318 1.00 84.12 84 ILE A CA 1
ATOM 716 C C . ILE A 1 84 ? 11.013 -9.687 -14.810 1.00 84.12 84 ILE A C 1
ATOM 718 O O . ILE A 1 84 ? 10.868 -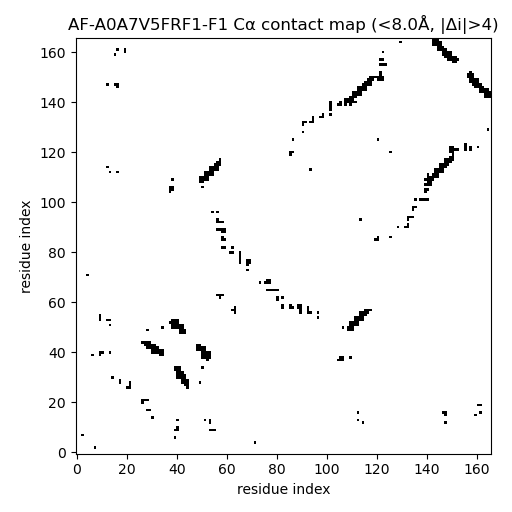9.911 -13.609 1.00 84.12 84 ILE A O 1
ATOM 722 N N . ASP A 1 85 ? 10.034 -9.855 -15.702 1.00 89.69 85 ASP A N 1
ATOM 723 C CA . ASP A 1 85 ? 8.674 -10.290 -15.350 1.00 89.69 85 ASP A CA 1
ATOM 724 C C . ASP A 1 85 ? 8.072 -9.481 -14.182 1.00 89.69 85 ASP A C 1
ATOM 726 O O . ASP A 1 85 ? 7.507 -10.043 -13.235 1.00 89.69 85 ASP A O 1
ATOM 730 N N . CYS A 1 86 ? 8.232 -8.153 -14.235 1.00 92.50 86 CYS A N 1
ATOM 731 C CA . CYS A 1 86 ? 7.893 -7.219 -13.159 1.00 92.50 86 CYS A CA 1
ATOM 732 C C . CYS A 1 86 ? 6.474 -7.454 -12.635 1.00 92.50 86 CYS A C 1
ATOM 734 O O . CYS A 1 86 ? 6.284 -7.702 -11.448 1.00 92.50 86 CYS A O 1
ATOM 736 N N . ASP A 1 87 ? 5.496 -7.474 -13.536 1.00 94.50 87 ASP A N 1
ATOM 737 C CA . ASP A 1 87 ? 4.084 -7.647 -13.206 1.00 94.50 87 ASP A CA 1
ATOM 738 C C . ASP A 1 87 ? 3.827 -8.946 -12.448 1.00 94.50 87 ASP A C 1
ATOM 740 O O . ASP A 1 87 ? 3.285 -8.942 -11.344 1.00 94.50 87 ASP A O 1
ATOM 744 N N . ARG A 1 88 ? 4.292 -10.076 -12.990 1.00 94.00 88 ARG A N 1
ATOM 745 C CA . ARG A 1 88 ? 4.121 -11.389 -12.359 1.00 94.00 88 ARG A CA 1
ATOM 746 C C . ARG A 1 88 ? 4.744 -11.422 -10.965 1.00 94.00 88 ARG A C 1
ATOM 748 O O . ARG A 1 88 ? 4.166 -12.016 -10.050 1.00 94.00 88 ARG A O 1
ATOM 755 N N . THR A 1 89 ? 5.918 -10.817 -10.808 1.00 94.06 89 THR A N 1
ATOM 756 C CA . THR A 1 89 ? 6.628 -10.787 -9.526 1.00 94.06 89 THR A CA 1
ATOM 757 C C . THR A 1 89 ? 5.911 -9.885 -8.524 1.00 94.06 89 THR A C 1
ATOM 759 O O . THR A 1 89 ? 5.668 -10.325 -7.402 1.00 94.06 89 THR A O 1
ATOM 762 N N . LEU A 1 90 ? 5.442 -8.707 -8.944 1.00 95.69 90 LEU A N 1
ATOM 763 C CA . LEU A 1 90 ? 4.632 -7.807 -8.123 1.00 95.69 90 LEU A CA 1
ATOM 764 C C . LEU A 1 90 ? 3.351 -8.492 -7.630 1.00 95.69 90 LEU A C 1
ATOM 766 O O . LEU A 1 90 ? 3.091 -8.508 -6.428 1.00 95.69 90 LEU A O 1
ATOM 770 N N . MET A 1 91 ? 2.588 -9.135 -8.521 1.00 96.81 91 MET A N 1
ATOM 771 C CA . MET A 1 91 ? 1.357 -9.840 -8.134 1.00 96.81 91 MET A CA 1
ATOM 772 C C . MET A 1 91 ? 1.635 -10.961 -7.121 1.00 96.81 91 MET A C 1
ATOM 774 O O . MET A 1 91 ? 0.893 -11.142 -6.150 1.00 96.81 91 MET A O 1
ATOM 778 N N . LYS A 1 92 ? 2.733 -11.703 -7.313 1.00 95.56 92 LYS A N 1
ATOM 779 C CA . LYS A 1 92 ? 3.179 -12.741 -6.376 1.00 95.56 92 LYS A CA 1
ATOM 780 C C . LYS A 1 92 ? 3.570 -12.147 -5.019 1.00 95.56 92 LYS A C 1
ATOM 782 O O . LYS A 1 92 ? 3.198 -12.718 -3.993 1.00 95.56 92 LYS A O 1
ATOM 787 N N . ASN A 1 93 ? 4.298 -11.034 -5.003 1.00 96.25 93 ASN A N 1
ATOM 788 C CA . ASN A 1 93 ? 4.752 -10.375 -3.779 1.00 96.25 93 ASN A CA 1
ATOM 789 C C . ASN A 1 93 ? 3.570 -9.825 -2.973 1.00 96.25 93 ASN A C 1
ATOM 791 O O . ASN A 1 93 ? 3.444 -10.154 -1.795 1.00 96.25 93 ASN A O 1
ATOM 795 N N . ILE A 1 94 ? 2.620 -9.151 -3.632 1.00 97.75 94 ILE A N 1
ATOM 796 C CA . ILE A 1 94 ? 1.365 -8.684 -3.021 1.00 97.75 94 ILE A CA 1
ATOM 797 C C . ILE A 1 94 ? 0.612 -9.841 -2.366 1.00 97.75 94 ILE A C 1
ATOM 799 O O . ILE A 1 94 ? 0.271 -9.775 -1.185 1.00 97.75 94 ILE A O 1
ATOM 803 N N . LYS A 1 95 ? 0.399 -10.939 -3.102 1.00 97.25 95 LYS A N 1
ATOM 804 C CA . LYS A 1 95 ? -0.258 -12.135 -2.560 1.00 97.25 95 LYS A CA 1
ATOM 805 C C . LYS A 1 95 ? 0.476 -12.680 -1.332 1.00 97.25 95 LYS A C 1
ATOM 807 O O . LYS A 1 95 ? -0.150 -12.981 -0.317 1.00 97.25 95 LYS A O 1
ATOM 812 N N . ASN A 1 96 ? 1.797 -12.822 -1.420 1.00 96.38 96 ASN A N 1
ATOM 813 C CA . ASN A 1 96 ? 2.607 -13.342 -0.321 1.00 96.38 96 ASN A CA 1
ATOM 814 C C . ASN A 1 96 ? 2.523 -12.441 0.912 1.00 96.38 96 ASN A C 1
ATOM 816 O O . ASN A 1 96 ? 2.387 -12.952 2.023 1.00 96.38 96 ASN A O 1
ATOM 820 N N . ARG A 1 97 ? 2.556 -11.120 0.726 1.00 97.19 97 ARG A N 1
ATOM 821 C CA . ARG A 1 97 ? 2.456 -10.166 1.825 1.00 97.19 97 ARG A CA 1
ATOM 822 C C . ARG A 1 97 ? 1.093 -10.192 2.491 1.00 97.19 97 ARG A C 1
ATOM 824 O O . ARG A 1 97 ? 1.036 -10.238 3.717 1.00 97.19 97 ARG A O 1
ATOM 831 N N . ILE A 1 98 ? 0.016 -10.211 1.707 1.00 97.44 98 ILE A N 1
ATOM 832 C CA . ILE A 1 98 ? -1.346 -10.325 2.239 1.00 97.44 98 ILE A CA 1
ATOM 833 C C . ILE A 1 98 ? -1.465 -11.592 3.090 1.00 97.44 98 ILE A C 1
ATOM 835 O O . ILE A 1 98 ? -1.916 -11.515 4.231 1.00 97.44 98 ILE A O 1
ATOM 839 N N . ASN A 1 99 ? -0.988 -12.737 2.588 1.00 96.31 99 ASN A N 1
ATOM 840 C CA . ASN A 1 99 ? -0.992 -13.991 3.346 1.00 96.31 99 ASN A CA 1
ATOM 841 C C . ASN A 1 99 ? -0.197 -13.883 4.654 1.00 96.31 99 ASN A C 1
ATOM 843 O O . ASN A 1 99 ? -0.660 -14.336 5.695 1.00 96.31 99 ASN A O 1
ATOM 847 N N . GLN A 1 100 ? 0.988 -13.266 4.622 1.00 95.56 100 GLN A N 1
ATOM 848 C CA . GLN A 1 100 ? 1.797 -13.057 5.825 1.00 95.56 100 GLN A CA 1
ATOM 849 C C . GLN A 1 100 ? 1.080 -12.176 6.853 1.00 95.56 100 GLN A C 1
ATOM 851 O O . GLN A 1 100 ? 1.060 -12.523 8.030 1.00 95.56 100 GLN A O 1
ATOM 856 N N . LYS A 1 101 ? 0.472 -11.066 6.419 1.00 95.44 101 LYS A N 1
ATOM 857 C CA . LYS A 1 101 ? -0.253 -10.143 7.303 1.00 95.44 101 LYS A CA 1
ATOM 858 C C . LYS A 1 101 ? -1.516 -10.783 7.889 1.00 95.44 101 LYS A C 1
ATOM 860 O O . LYS A 1 101 ? -1.792 -10.585 9.068 1.00 95.44 101 LYS A O 1
ATOM 865 N N . CYS A 1 102 ? -2.229 -11.610 7.117 1.00 95.31 102 CYS A N 1
ATOM 866 C CA . CYS A 1 102 ? -3.402 -12.348 7.607 1.00 95.31 102 CYS A CA 1
ATOM 867 C C . CYS A 1 102 ? -3.060 -13.397 8.677 1.00 95.31 102 CYS A C 1
ATOM 869 O O . CYS A 1 102 ? -3.929 -13.752 9.461 1.00 95.31 102 CYS A O 1
ATOM 871 N N . ASN A 1 103 ? -1.809 -13.866 8.744 1.00 92.81 103 ASN A N 1
ATOM 872 C CA . ASN A 1 103 ? -1.357 -14.795 9.786 1.00 92.81 103 ASN A CA 1
ATOM 873 C C . ASN A 1 103 ? -0.962 -14.097 11.105 1.00 92.81 103 ASN A C 1
ATOM 875 O O . ASN A 1 103 ? -0.606 -14.779 12.065 1.00 92.81 103 ASN A O 1
ATOM 879 N N . GLY A 1 104 ? -0.954 -12.760 11.149 1.00 89.06 104 GLY A N 1
ATOM 880 C CA . GLY A 1 104 ? -0.646 -11.984 12.352 1.00 89.06 104 GLY A CA 1
ATOM 881 C C . GLY A 1 104 ? -1.888 -11.655 13.185 1.00 89.06 104 GLY A C 1
ATOM 882 O O . GLY A 1 104 ? -3.013 -11.720 12.695 1.00 89.06 104 GLY A O 1
ATOM 883 N N . THR A 1 105 ? -1.681 -11.243 14.436 1.00 86.69 105 THR A N 1
ATOM 884 C CA . THR A 1 105 ? -2.746 -10.672 15.274 1.00 86.69 105 THR A CA 1
ATOM 885 C C . THR A 1 105 ? -3.094 -9.275 14.777 1.00 86.69 105 THR A C 1
ATOM 887 O O . THR A 1 105 ? -2.192 -8.469 14.572 1.00 86.69 105 THR A O 1
ATOM 890 N N . GLN A 1 106 ? -4.384 -8.991 14.602 1.00 88.94 106 GLN A N 1
ATOM 891 C CA . GLN A 1 106 ? -4.875 -7.687 14.158 1.00 88.94 106 GLN A CA 1
ATOM 892 C C . GLN A 1 106 ? -5.938 -7.176 15.122 1.00 88.94 106 GLN A C 1
ATOM 894 O O . GLN A 1 106 ? -6.773 -7.954 15.595 1.00 88.94 106 GLN A O 1
ATOM 899 N N . ASP A 1 107 ? -5.932 -5.870 15.376 1.00 90.44 107 ASP A N 1
ATOM 900 C CA . ASP A 1 107 ? -7.001 -5.232 16.135 1.00 90.44 107 ASP A CA 1
ATOM 901 C C . ASP A 1 107 ? -8.330 -5.343 15.363 1.00 90.44 107 ASP A C 1
ATOM 903 O O . ASP A 1 107 ? -8.347 -5.194 14.131 1.00 90.44 107 ASP A O 1
ATOM 907 N N . PRO A 1 108 ? -9.465 -5.583 16.047 1.00 91.81 108 PRO A N 1
ATOM 908 C CA . PRO A 1 108 ? -10.769 -5.642 15.398 1.00 91.81 108 PRO A CA 1
ATOM 909 C C . PRO A 1 108 ? -11.063 -4.388 14.569 1.00 91.81 108 PRO A C 1
ATOM 911 O O . PRO A 1 108 ? -10.866 -3.263 15.022 1.00 91.81 108 PRO A O 1
ATOM 914 N N . GLY A 1 109 ? -11.575 -4.583 13.353 1.00 95.25 109 GLY A N 1
ATOM 915 C CA . GLY A 1 109 ? -11.932 -3.481 12.456 1.00 95.25 109 GLY A CA 1
ATOM 916 C C . GLY A 1 109 ? -10.779 -2.946 11.602 1.00 95.25 109 GLY A C 1
ATOM 917 O O . GLY A 1 109 ? -11.049 -2.152 10.702 1.00 95.25 109 GLY A O 1
ATOM 918 N N . THR A 1 110 ? -9.543 -3.415 11.803 1.00 97.44 110 THR A N 1
ATOM 919 C CA . THR A 1 110 ? -8.373 -2.993 11.013 1.00 97.44 110 THR A CA 1
ATOM 920 C C . THR A 1 110 ? -8.539 -3.329 9.537 1.00 97.44 110 THR A C 1
ATOM 922 O O . THR A 1 110 ? -8.899 -4.455 9.183 1.00 97.44 110 THR A O 1
ATOM 925 N N . ILE A 1 111 ? -8.254 -2.358 8.669 1.00 98.06 111 ILE A N 1
ATOM 926 C CA . ILE A 1 111 ? -8.109 -2.584 7.228 1.00 98.06 111 ILE A CA 1
ATOM 927 C C . ILE A 1 111 ? -6.632 -2.732 6.863 1.00 98.06 111 ILE A C 1
ATOM 929 O O . ILE A 1 111 ? -5.774 -2.092 7.466 1.00 98.06 111 ILE A O 1
ATOM 933 N N . LEU A 1 112 ? -6.342 -3.539 5.843 1.00 98.50 112 LEU A N 1
ATOM 934 C CA . LEU A 1 112 ? -5.006 -3.646 5.257 1.00 98.50 112 LEU A CA 1
ATOM 935 C C . LEU A 1 112 ? -4.943 -2.845 3.956 1.00 98.50 112 LEU A C 1
ATOM 937 O O . LEU A 1 112 ? -5.759 -3.064 3.057 1.00 98.50 112 LEU A O 1
ATOM 941 N N . VAL A 1 113 ? -3.940 -1.979 3.823 1.00 98.62 113 VAL A N 1
ATOM 942 C CA . VAL A 1 113 ? -3.637 -1.257 2.583 1.00 98.62 113 VAL A CA 1
ATOM 943 C C . VAL A 1 113 ? -2.256 -1.663 2.078 1.00 98.62 113 VAL A C 1
ATOM 945 O O . VAL A 1 113 ? -1.233 -1.422 2.717 1.00 98.62 113 VAL A O 1
ATOM 948 N N . VAL A 1 114 ? -2.231 -2.263 0.890 1.00 98.62 114 VAL A N 1
ATOM 949 C CA . VAL A 1 114 ? -1.007 -2.594 0.158 1.00 98.62 114 VAL A CA 1
ATOM 950 C C . VAL A 1 114 ? -0.669 -1.443 -0.791 1.00 98.62 114 VAL A C 1
ATOM 952 O O . VAL A 1 114 ? -1.288 -1.295 -1.846 1.00 98.62 114 VAL A O 1
ATOM 955 N N . GLY A 1 115 ? 0.297 -0.619 -0.393 1.00 98.25 115 GLY A N 1
ATOM 956 C CA . GLY A 1 115 ? 0.848 0.492 -1.159 1.00 98.25 115 GLY A CA 1
ATOM 957 C C . GLY A 1 115 ? 1.817 0.036 -2.251 1.00 98.25 115 GLY A C 1
ATOM 958 O O . GLY A 1 115 ? 2.674 -0.814 -2.021 1.00 98.25 115 GLY A O 1
ATOM 959 N N . ILE A 1 116 ? 1.710 0.631 -3.436 1.00 97.12 116 ILE A N 1
ATOM 960 C CA . ILE A 1 116 ? 2.571 0.364 -4.591 1.00 97.12 116 ILE A CA 1
ATOM 961 C C . ILE A 1 116 ? 3.028 1.700 -5.179 1.00 97.12 116 ILE A C 1
ATOM 963 O O . ILE A 1 116 ? 2.219 2.593 -5.431 1.00 97.12 116 ILE A O 1
ATOM 967 N N . THR A 1 117 ? 4.327 1.834 -5.443 1.00 94.50 117 THR A N 1
ATOM 968 C CA . THR A 1 117 ? 4.845 2.878 -6.339 1.00 94.50 117 THR A CA 1
ATOM 969 C C . THR A 1 117 ? 5.330 2.197 -7.606 1.00 94.50 117 THR A C 1
ATOM 971 O O . THR A 1 117 ? 6.431 1.654 -7.650 1.00 94.50 117 THR A O 1
ATOM 974 N N . SER A 1 118 ? 4.464 2.182 -8.613 1.00 93.56 118 SER A N 1
ATOM 975 C CA . SER A 1 118 ? 4.718 1.528 -9.887 1.00 93.56 118 SE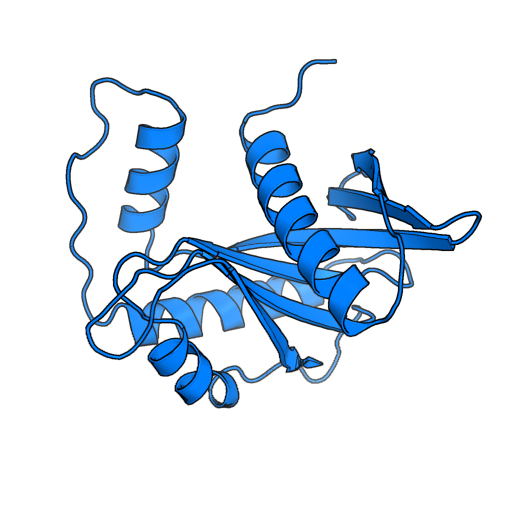R A CA 1
ATOM 976 C C . SER A 1 118 ? 5.430 2.480 -10.847 1.00 93.56 118 SER A C 1
ATOM 978 O O . SER A 1 118 ? 5.023 3.632 -11.018 1.00 93.56 118 SER A O 1
ATOM 980 N N . PHE A 1 119 ? 6.474 1.978 -11.507 1.00 91.00 119 PHE A N 1
ATOM 981 C CA . PHE A 1 119 ? 7.167 2.671 -12.599 1.00 91.00 119 PHE A CA 1
ATOM 982 C C . PHE A 1 119 ? 7.002 1.973 -13.951 1.00 91.00 119 PHE A C 1
ATOM 984 O O . PHE A 1 119 ? 7.211 2.611 -14.979 1.00 91.00 119 PHE A O 1
ATOM 991 N N . ALA A 1 120 ? 6.638 0.686 -13.957 1.00 92.44 120 ALA A N 1
ATOM 992 C CA . ALA A 1 120 ? 6.565 -0.131 -15.168 1.00 92.44 120 ALA A CA 1
ATOM 993 C C . ALA A 1 120 ? 5.131 -0.555 -15.513 1.00 92.44 120 ALA A C 1
ATOM 995 O O . ALA A 1 120 ? 4.803 -0.673 -16.686 1.00 92.44 120 ALA A O 1
ATOM 996 N N . THR A 1 121 ? 4.278 -0.742 -14.506 1.00 95.06 121 THR A N 1
ATOM 997 C CA . THR A 1 121 ? 2.908 -1.244 -14.665 1.00 95.06 121 THR A CA 1
ATOM 998 C C . THR A 1 121 ? 1.941 -0.075 -14.608 1.00 95.06 121 THR A C 1
ATOM 1000 O O . THR A 1 121 ? 1.923 0.666 -13.626 1.00 95.06 121 THR A O 1
ATOM 1003 N N . THR A 1 122 ? 1.108 0.110 -15.618 1.00 96.88 122 THR A N 1
ATOM 1004 C CA . THR A 1 122 ? 0.027 1.102 -15.591 1.00 96.88 122 THR A CA 1
ATOM 1005 C C . THR A 1 122 ? -1.119 0.664 -14.676 1.00 96.88 122 THR A C 1
ATOM 1007 O O . THR A 1 122 ? -1.247 -0.508 -14.318 1.00 96.88 122 THR A O 1
ATOM 1010 N N . ASP A 1 123 ? -2.001 1.594 -14.306 1.00 97.00 123 ASP A N 1
ATOM 1011 C CA . ASP A 1 123 ? -3.205 1.273 -13.531 1.00 97.00 123 ASP A CA 1
ATOM 1012 C C . ASP A 1 123 ? -4.131 0.301 -14.281 1.00 97.00 123 ASP A C 1
ATOM 1014 O O . ASP A 1 123 ? -4.719 -0.585 -13.666 1.00 97.00 123 ASP A O 1
ATOM 1018 N N . LYS A 1 124 ? -4.222 0.419 -15.614 1.00 96.25 124 LYS A N 1
ATOM 1019 C CA . LYS A 1 124 ? -5.026 -0.474 -16.464 1.00 96.25 124 LYS A CA 1
ATOM 1020 C C . LYS A 1 124 ? -4.485 -1.900 -16.484 1.00 96.25 124 LYS A C 1
ATOM 1022 O O . LYS A 1 124 ? -5.256 -2.844 -16.306 1.00 96.25 124 LYS A O 1
ATOM 1027 N N . GLU A 1 125 ? -3.177 -2.057 -16.687 1.00 96.31 125 GLU A N 1
ATOM 1028 C CA . GLU A 1 125 ? -2.517 -3.366 -16.645 1.00 96.31 125 GLU A CA 1
ATOM 1029 C C . GLU A 1 125 ? -2.702 -3.996 -15.266 1.00 96.31 125 GLU A C 1
ATOM 1031 O O . GLU A 1 125 ? -3.185 -5.124 -15.165 1.00 96.31 125 GLU A O 1
ATOM 1036 N N . PHE A 1 126 ? -2.442 -3.234 -14.200 1.00 97.25 126 PHE A N 1
ATOM 1037 C CA . PHE A 1 126 ? -2.629 -3.703 -12.831 1.00 97.25 126 PHE A CA 1
ATOM 1038 C C . PHE A 1 126 ? -4.074 -4.132 -12.557 1.00 97.25 126 PHE A C 1
ATOM 1040 O O . PHE A 1 126 ? -4.311 -5.225 -12.041 1.00 97.25 126 PHE A O 1
ATOM 1047 N N . HIS A 1 127 ? -5.051 -3.318 -12.968 1.00 96.94 127 HIS A N 1
ATOM 1048 C CA . HIS A 1 127 ? -6.468 -3.631 -12.817 1.00 96.94 127 HIS A CA 1
ATOM 1049 C C . HIS A 1 127 ? -6.844 -4.954 -13.497 1.00 96.94 127 HIS A C 1
ATOM 1051 O O . HIS A 1 127 ? -7.551 -5.771 -12.907 1.00 96.94 127 HIS A O 1
ATOM 1057 N N . SER A 1 128 ? -6.329 -5.204 -14.706 1.00 96.56 128 SER A N 1
ATOM 1058 C CA . SER A 1 128 ? -6.587 -6.452 -15.438 1.00 96.56 128 SER A CA 1
ATOM 1059 C C . SER A 1 128 ? -6.055 -7.699 -14.717 1.00 96.56 128 SER A C 1
ATOM 1061 O O . SER A 1 128 ? -6.581 -8.798 -14.899 1.00 96.56 128 SER A O 1
ATOM 1063 N N . MET A 1 129 ? -5.051 -7.527 -13.852 1.00 96.94 129 MET A N 1
ATOM 1064 C CA . MET A 1 129 ? -4.407 -8.602 -13.104 1.00 96.94 129 MET A CA 1
ATOM 1065 C C . MET A 1 129 ? -4.978 -8.813 -11.700 1.00 96.94 129 MET A C 1
ATOM 1067 O O . MET A 1 129 ? -4.623 -9.810 -11.071 1.00 96.94 129 MET A O 1
ATOM 1071 N N . LEU A 1 130 ? -5.872 -7.953 -11.196 1.00 96.06 130 LEU A N 1
ATOM 1072 C CA . LEU A 1 130 ? -6.405 -8.052 -9.824 1.00 96.06 130 LEU A CA 1
ATOM 1073 C C . LEU A 1 130 ? -6.971 -9.440 -9.499 1.00 96.06 130 LEU A C 1
ATOM 1075 O O . LEU A 1 130 ? -6.731 -9.967 -8.415 1.00 96.06 130 LEU A O 1
ATOM 1079 N N . ASN A 1 131 ? -7.629 -10.078 -10.471 1.00 93.81 131 ASN A N 1
ATOM 1080 C CA . ASN A 1 131 ? -8.219 -11.414 -10.324 1.00 93.81 131 ASN A CA 1
ATOM 1081 C C . ASN A 1 131 ? -7.184 -12.534 -10.105 1.00 93.81 131 ASN A C 1
ATOM 1083 O O . ASN A 1 131 ? -7.552 -13.661 -9.783 1.00 93.81 131 AS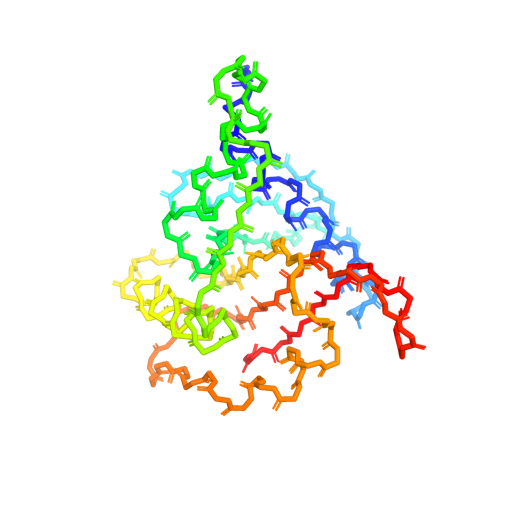N A O 1
ATOM 1087 N N . THR A 1 132 ? -5.891 -12.250 -10.277 1.00 94.69 132 THR A N 1
ATOM 1088 C CA . THR A 1 132 ? -4.803 -13.200 -9.996 1.00 94.69 132 THR A CA 1
ATOM 1089 C C . THR A 1 132 ? -4.382 -13.202 -8.520 1.00 94.69 132 THR A C 1
ATOM 1091 O O . THR A 1 132 ? -3.695 -14.128 -8.076 1.00 94.69 132 THR A O 1
ATOM 1094 N N . ILE A 1 133 ? -4.813 -12.206 -7.732 1.00 94.31 133 ILE A N 1
ATOM 1095 C CA . ILE A 1 133 ? -4.565 -12.146 -6.289 1.00 94.31 133 ILE A CA 1
ATOM 1096 C C . ILE A 1 133 ? -5.568 -13.057 -5.575 1.00 94.31 133 ILE A C 1
ATOM 1098 O O . ILE A 1 133 ? -6.675 -12.656 -5.228 1.00 94.31 133 ILE A O 1
ATOM 1102 N N . CYS A 1 134 ? -5.174 -14.305 -5.322 1.00 92.38 134 CYS A N 1
ATOM 1103 C CA . CYS A 1 134 ? -5.938 -15.192 -4.444 1.00 92.38 134 CYS A CA 1
ATOM 1104 C C . CYS A 1 134 ? -5.723 -14.791 -2.980 1.00 92.38 134 CYS A C 1
ATOM 1106 O O . CYS A 1 134 ? -4.612 -14.957 -2.465 1.00 92.38 134 CYS A O 1
ATOM 1108 N N . LEU A 1 135 ? -6.780 -14.323 -2.319 1.00 94.94 135 L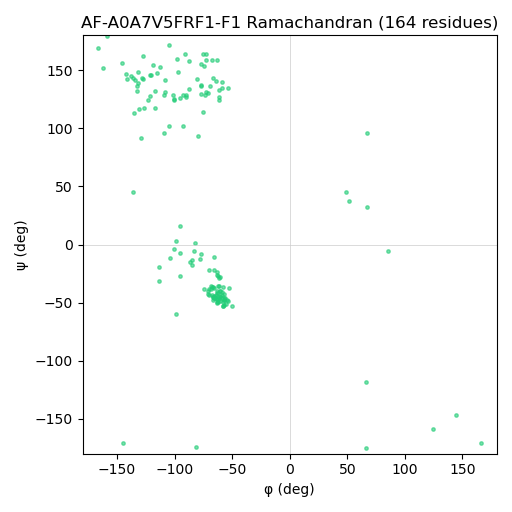EU A N 1
ATOM 1109 C CA . LEU A 1 135 ? -6.780 -14.064 -0.881 1.00 94.94 135 LEU A CA 1
ATOM 1110 C C . LEU A 1 135 ? -6.847 -15.378 -0.073 1.00 94.94 135 LEU A C 1
ATOM 1112 O O . LEU A 1 135 ? -7.364 -16.379 -0.585 1.00 94.94 135 LEU A O 1
ATOM 1116 N N . PRO A 1 136 ? -6.338 -15.405 1.173 1.00 94.19 136 PRO A N 1
ATOM 1117 C CA . PRO A 1 136 ? -6.504 -16.557 2.053 1.00 94.19 136 PRO A CA 1
ATOM 1118 C C . PRO A 1 136 ? -7.975 -16.721 2.472 1.00 94.19 136 PRO A C 1
ATOM 1120 O O . PRO A 1 136 ? -8.767 -15.785 2.393 1.00 94.19 136 PRO A O 1
ATOM 1123 N N . ALA A 1 137 ? -8.351 -17.930 2.901 1.00 93.06 137 ALA A N 1
ATOM 1124 C CA . ALA A 1 137 ? -9.729 -18.224 3.306 1.00 93.06 137 ALA A CA 1
ATOM 1125 C C . ALA A 1 137 ? -10.123 -17.498 4.602 1.00 93.06 137 ALA A C 1
ATOM 1127 O O . ALA A 1 137 ? -11.249 -17.018 4.723 1.00 93.06 137 ALA A O 1
ATOM 1128 N N . ASP A 1 138 ? -9.185 -17.409 5.545 1.00 93.75 138 ASP A N 1
ATOM 1129 C CA . ASP A 1 138 ? -9.344 -16.657 6.782 1.00 93.75 138 ASP A CA 1
ATOM 1130 C C . ASP A 1 138 ? -8.626 -15.312 6.658 1.00 93.75 138 ASP A C 1
ATOM 1132 O O . ASP A 1 138 ? -7.449 -15.251 6.294 1.00 93.75 138 ASP A O 1
ATOM 1136 N N . ILE A 1 139 ? -9.361 -14.229 6.896 1.00 95.62 139 ILE A N 1
ATOM 1137 C CA . ILE A 1 139 ? -8.864 -12.860 6.761 1.00 95.62 139 ILE A CA 1
ATOM 1138 C C . ILE A 1 139 ? -9.332 -12.089 7.996 1.00 95.62 139 ILE A C 1
ATOM 1140 O O . ILE A 1 139 ? -10.540 -11.842 8.120 1.00 95.62 139 ILE A O 1
ATOM 1144 N N . PRO A 1 140 ? -8.399 -11.666 8.869 1.00 95.88 140 PRO A N 1
ATOM 1145 C CA . PRO A 1 140 ? -8.722 -10.928 10.088 1.00 95.88 140 PRO A CA 1
ATOM 1146 C C . PRO A 1 140 ? -9.037 -9.447 9.826 1.00 95.88 140 PRO A C 1
ATOM 1148 O O . PRO A 1 140 ? -9.547 -8.759 10.706 1.00 95.88 140 PRO A O 1
ATOM 1151 N N . PHE A 1 141 ? -8.749 -8.946 8.621 1.00 97.31 141 PHE A N 1
ATOM 1152 C CA . PHE A 1 141 ? -9.006 -7.560 8.238 1.00 97.31 141 PHE A CA 1
ATOM 1153 C C . PHE A 1 141 ? -10.471 -7.331 7.843 1.00 97.31 141 PHE A C 1
ATOM 1155 O O . PHE A 1 141 ? -11.095 -8.155 7.161 1.00 97.31 141 PHE A O 1
ATOM 1162 N N . SER A 1 142 ? -11.007 -6.168 8.217 1.00 96.88 142 SER A N 1
ATOM 1163 C CA . SER A 1 142 ? -12.354 -5.723 7.830 1.00 96.88 142 SER A CA 1
ATOM 1164 C C . SER A 1 142 ? -12.447 -5.371 6.338 1.00 96.88 142 SER A C 1
ATOM 1166 O O . SER A 1 142 ? -13.524 -5.450 5.753 1.00 96.88 142 SER A O 1
ATOM 1168 N N . GLY A 1 143 ? -11.310 -5.060 5.710 1.00 97.75 143 GLY A N 1
ATOM 1169 C CA . GLY A 1 143 ? -11.164 -4.850 4.274 1.00 97.75 143 GLY A CA 1
ATOM 1170 C C . GLY A 1 143 ? -9.703 -4.950 3.846 1.00 97.75 143 GLY A C 1
ATOM 1171 O O . GLY A 1 143 ? -8.794 -4.682 4.636 1.00 97.75 143 GLY A O 1
ATOM 1172 N N . ILE A 1 144 ? -9.480 -5.346 2.593 1.00 98.44 144 ILE A N 1
ATOM 1173 C CA . ILE A 1 144 ? -8.143 -5.373 1.988 1.00 98.44 144 ILE A CA 1
ATOM 1174 C C . ILE A 1 144 ? -8.169 -4.512 0.736 1.00 98.44 144 ILE A C 1
ATOM 1176 O O . ILE A 1 144 ? -8.955 -4.751 -0.182 1.00 98.44 144 ILE A O 1
ATOM 1180 N N . TYR A 1 145 ? -7.266 -3.543 0.688 1.00 98.62 145 TYR A N 1
ATOM 1181 C CA . TYR A 1 145 ? -7.114 -2.619 -0.420 1.00 98.62 145 TYR A CA 1
ATOM 1182 C C . TYR A 1 145 ? -5.704 -2.712 -0.982 1.00 98.62 145 TYR A C 1
ATOM 1184 O O . TYR A 1 145 ? -4.735 -2.919 -0.254 1.00 98.62 145 TYR A O 1
ATOM 1192 N N . VAL A 1 146 ? -5.585 -2.540 -2.290 1.00 98.56 146 VAL A N 1
ATOM 1193 C CA . VAL A 1 146 ? -4.299 -2.472 -2.982 1.00 98.56 146 VAL A CA 1
ATOM 1194 C C . VAL A 1 146 ? -4.302 -1.274 -3.910 1.00 98.56 146 VAL A C 1
ATOM 1196 O O . VAL A 1 146 ? -5.317 -0.983 -4.546 1.00 98.56 146 VAL A O 1
ATOM 1199 N N . GLY A 1 147 ? -3.193 -0.550 -3.972 1.00 98.19 147 GLY A N 1
ATOM 1200 C CA . GLY A 1 147 ? -3.113 0.642 -4.796 1.00 98.19 147 GLY A CA 1
ATOM 1201 C C . GLY A 1 147 ? -1.913 1.514 -4.492 1.00 98.19 147 GLY A C 1
ATOM 1202 O O . GLY A 1 147 ? -1.017 1.141 -3.747 1.00 98.19 147 GLY A O 1
ATOM 1203 N N . GLY A 1 148 ? -1.900 2.697 -5.084 1.00 97.69 148 GLY A N 1
ATOM 1204 C CA . GLY A 1 148 ? -0.829 3.668 -4.942 1.00 97.69 148 GLY A CA 1
ATOM 1205 C C . GLY A 1 148 ? -0.603 4.414 -6.245 1.00 97.69 148 GLY A C 1
ATOM 1206 O O . GLY A 1 148 ? -1.560 4.686 -6.971 1.00 97.69 148 GLY A O 1
ATOM 1207 N N . LYS A 1 149 ? 0.648 4.778 -6.525 1.00 97.56 149 LYS A N 1
ATOM 1208 C CA . LYS A 1 149 ? 1.009 5.633 -7.658 1.00 97.56 149 LYS A CA 1
ATOM 1209 C C . LYS A 1 149 ? 1.351 4.799 -8.889 1.00 97.56 149 LYS A C 1
ATOM 1211 O O . LYS A 1 149 ? 2.219 3.933 -8.823 1.00 97.56 149 LYS A O 1
ATOM 1216 N N . PHE A 1 150 ? 0.719 5.124 -10.012 1.00 97.38 150 PHE A N 1
ATOM 1217 C CA . PHE A 1 150 ? 0.924 4.488 -11.313 1.00 97.38 150 PHE A CA 1
ATOM 1218 C C . PHE A 1 150 ? 1.400 5.512 -12.360 1.00 97.38 150 PHE A C 1
ATOM 1220 O O . PHE A 1 150 ? 0.996 6.684 -12.297 1.00 97.38 150 PHE A O 1
ATOM 1227 N N . PRO A 1 151 ? 2.259 5.103 -13.313 1.00 96.50 151 PRO A N 1
ATOM 1228 C CA . PRO A 1 151 ? 2.791 5.981 -14.345 1.00 96.50 151 PRO A CA 1
ATOM 1229 C C . PRO A 1 151 ? 1.720 6.328 -15.386 1.00 96.50 151 PRO A C 1
ATOM 1231 O O . PRO A 1 151 ? 0.723 5.623 -15.545 1.00 96.50 151 PRO A O 1
ATOM 1234 N N . SER A 1 152 ? 1.934 7.424 -16.112 1.00 95.94 152 SER A N 1
ATOM 1235 C CA . SER A 1 152 ? 1.172 7.717 -17.324 1.00 95.94 152 SER A CA 1
ATOM 1236 C C . SER A 1 152 ? 1.668 6.870 -18.499 1.00 95.94 152 SER A C 1
ATOM 1238 O O . SER A 1 152 ? 2.825 6.456 -18.549 1.00 95.94 152 SER A O 1
ATOM 1240 N N . SER A 1 153 ? 0.791 6.642 -19.472 1.00 93.88 153 SER A N 1
ATOM 1241 C CA . SER A 1 153 ? 1.107 6.002 -20.749 1.00 93.88 153 SER A CA 1
ATOM 1242 C C . SER A 1 153 ? 0.267 6.633 -21.865 1.00 93.88 153 SER A C 1
ATOM 1244 O O . SER A 1 153 ? -0.413 7.638 -21.649 1.00 93.88 153 SER A O 1
ATOM 1246 N N . LEU A 1 154 ? 0.290 6.055 -23.068 1.00 92.50 154 LEU A N 1
ATOM 1247 C CA . LEU A 1 154 ? -0.608 6.474 -24.150 1.00 92.50 154 LEU A CA 1
ATOM 1248 C C . LEU A 1 154 ? -2.090 6.275 -23.786 1.00 92.50 154 LEU A C 1
ATOM 1250 O O . LEU A 1 154 ? -2.941 7.039 -24.236 1.00 92.50 154 LEU A O 1
ATOM 1254 N N . ASP A 1 155 ? -2.387 5.291 -22.934 1.00 90.50 155 ASP A N 1
ATOM 1255 C CA . ASP A 1 155 ? -3.751 4.869 -22.616 1.00 90.50 155 ASP A CA 1
ATOM 1256 C C . ASP A 1 155 ? -4.252 5.358 -21.253 1.00 90.50 155 ASP A C 1
ATOM 1258 O O . ASP A 1 155 ? -5.446 5.236 -20.961 1.00 90.50 155 ASP A O 1
ATOM 1262 N N . THR A 1 156 ? -3.375 5.889 -20.399 1.00 92.69 156 THR A N 1
ATOM 1263 C CA . THR A 1 156 ? -3.728 6.373 -19.058 1.00 92.69 156 THR A CA 1
ATOM 1264 C C . THR A 1 156 ? -2.958 7.634 -18.681 1.00 92.69 156 THR A C 1
ATOM 1266 O O . THR A 1 156 ? -1.794 7.815 -19.028 1.00 92.69 156 THR A O 1
ATOM 1269 N N . LYS A 1 157 ? -3.601 8.518 -17.913 1.00 94.25 157 LYS A N 1
ATOM 1270 C CA . LYS A 1 157 ? -2.958 9.727 -17.379 1.00 94.25 157 LYS A CA 1
ATOM 1271 C C . LYS A 1 157 ? -2.047 9.442 -16.180 1.00 94.25 157 LYS A C 1
ATOM 1273 O O . LYS A 1 157 ? -1.332 10.349 -15.761 1.00 94.25 157 LYS A O 1
ATOM 1278 N N . GLY A 1 158 ? -2.060 8.220 -15.644 1.00 95.25 158 GLY A N 1
ATOM 1279 C CA . GLY A 1 158 ? -1.388 7.890 -14.390 1.00 95.25 158 GLY A CA 1
ATOM 1280 C C . GLY A 1 158 ? -2.020 8.596 -13.186 1.00 95.25 158 GLY A C 1
ATOM 1281 O O . GLY A 1 158 ? -3.052 9.264 -13.300 1.00 95.25 158 GLY A O 1
ATOM 1282 N N . GLY A 1 159 ? -1.403 8.435 -12.016 1.00 96.81 159 GLY A N 1
ATOM 1283 C CA . GLY A 1 159 ? -1.885 9.009 -10.757 1.00 96.81 159 GLY A CA 1
ATOM 1284 C C . GLY A 1 159 ? -2.092 7.971 -9.660 1.00 96.81 159 GLY A C 1
ATOM 1285 O O . GLY A 1 159 ? -1.491 6.899 -9.696 1.00 96.81 159 GLY A O 1
ATOM 1286 N N . TYR A 1 160 ? -2.911 8.323 -8.667 1.00 97.50 160 TYR A N 1
ATOM 1287 C CA . TYR A 1 160 ? -3.211 7.455 -7.530 1.00 97.50 160 TYR A CA 1
ATOM 1288 C C . TYR A 1 160 ? -4.497 6.667 -7.759 1.00 97.50 160 TYR A C 1
ATOM 1290 O O . TYR A 1 160 ? -5.551 7.251 -8.020 1.00 97.50 160 TYR A O 1
ATOM 1298 N N . PHE A 1 161 ? -4.405 5.347 -7.619 1.00 97.94 161 PHE A N 1
ATOM 1299 C CA . PHE A 1 161 ? -5.520 4.422 -7.797 1.00 97.94 161 PHE A CA 1
ATOM 1300 C C . PHE A 1 161 ? -5.523 3.389 -6.683 1.00 97.94 161 PHE A C 1
ATOM 1302 O O . PHE A 1 161 ? -4.463 2.934 -6.263 1.00 97.94 161 PHE A O 1
ATOM 1309 N N . TYR A 1 162 ? -6.716 3.008 -6.235 1.00 98.25 162 TYR A N 1
ATOM 1310 C CA . TYR A 1 162 ? -6.909 1.961 -5.243 1.00 98.25 162 TYR A CA 1
ATOM 1311 C C . TYR A 1 162 ? -8.081 1.072 -5.641 1.00 98.25 162 TYR A C 1
ATOM 1313 O O . TYR A 1 162 ? -9.092 1.538 -6.179 1.00 98.25 162 TYR A O 1
ATOM 1321 N N . TRP A 1 163 ? -7.945 -0.212 -5.332 1.00 98.19 163 TRP A N 1
ATOM 1322 C CA . TRP A 1 163 ? -8.951 -1.237 -5.554 1.00 98.19 163 TRP A CA 1
ATOM 1323 C C . TRP A 1 163 ? -9.186 -2.011 -4.267 1.00 98.19 163 TRP A C 1
ATOM 1325 O O . TRP A 1 163 ? -8.267 -2.259 -3.489 1.00 98.19 163 TRP A O 1
ATOM 1335 N N . GLN A 1 164 ? -10.442 -2.380 -4.054 1.00 97.56 164 GLN A N 1
ATOM 1336 C CA . GLN A 1 164 ? -10.846 -3.229 -2.946 1.00 97.56 164 GLN A CA 1
ATOM 1337 C C . GLN A 1 164 ? -10.775 -4.685 -3.403 1.00 97.56 164 GLN A C 1
ATOM 1339 O O . GLN A 1 164 ? -11.347 -5.025 -4.437 1.00 97.56 164 GLN A O 1
ATOM 1344 N N . LEU A 1 165 ? -10.066 -5.515 -2.644 1.00 96.94 165 LEU A N 1
ATOM 1345 C CA . LEU A 1 165 ? -9.972 -6.959 -2.864 1.00 96.94 165 LEU A CA 1
ATOM 1346 C C . LEU A 1 165 ? -10.994 -7.729 -2.015 1.00 96.94 165 LEU A C 1
ATOM 1348 O O . LEU A 1 165 ? -11.408 -8.819 -2.402 1.00 96.94 165 LEU A O 1
ATOM 1352 N N . ARG A 1 166 ? -11.387 -7.154 -0.871 1.00 91.56 166 ARG A N 1
ATOM 1353 C CA . ARG A 1 166 ? -12.406 -7.657 0.056 1.00 91.56 166 ARG A CA 1
ATOM 1354 C C . ARG A 1 166 ? -13.156 -6.498 0.687 1.00 91.56 166 ARG A C 1
ATOM 1356 O O . ARG A 1 166 ? -12.488 -5.517 1.085 1.00 91.56 166 ARG A O 1
#

Radius of gyration: 15.93 Å; Cα contacts (8 Å, |Δi|>4): 277; chains: 1; bounding box: 44×31×43 Å

pLDDT: mean 94.77, std 4.34, range [65.19, 98.62]

Foldseek 3Di:
DDDDLVLVVQVVLVVLVVVVVCVVVVADWDWDDADPPVVGGWTDGPPDIAGEREDEFFLDPLRVQLVVCVSVVPPPRDPDDDDDPSLVSRLVRVLVVLVVVQPDDHDQAYEYEYEYDDDDAAPVNNVVCLVVRDHDPRGRYPWYKYWYWGPDDPVGNTDTDMDTND

Mean predicted aligned error: 3.38 Å

Nearest PDB structures (foldseek):
  6d8p-assembly2_B  TM=4.452E-01  e=1.609E+00  Cereibacter sphaeroides ATCC 17025
  1f0i-assembly1_A  TM=3.487E-01  e=6.157E+00  Streptomyces sp. PMF
  6o6y-assembly1_B  TM=2.792E-01  e=5.776E+00  Thermococcus onnurineus

Secondary structure (DSSP, 8-state):
-PPPHHHHHHHHHHHHHHHHHHHHHT---EEEEE-SSSSSEEEEETTEEEEEEEEEE-SSHHHHHHHHHHHTT-TT--S----SSHHHHHHHHHHHHHHHHHTS---TTPEEEEEEE-SSS-HHHHHHHGGG----S---SSEEEEEEEE---SS---EEEEEE--

Sequence (166 aa):
MEMTLKQKVEEGVGDHFIQWYNKKMGRRFEFDRLGADPPDLLYRDGEEILPVEITTEYYDDKDARFQWTNMRNNRDAPKEWWGIDCDRTLMKNIKNRINQKCNGTQDPGTILVVGITSFATTDKEFHSMLNTICLPADIPFSGIYVGGKFPSSLDTKGGYFYWQLR

Solvent-accessible surface area (backbone atoms only — not comparable to full-atom values): 9516 Å² total; per-residue (Å²): 134,85,78,52,72,68,55,54,52,44,48,54,47,48,52,58,47,41,57,51,47,20,69,75,69,77,51,68,56,40,89,70,46,75,46,84,70,71,31,50,34,31,27,32,44,87,90,48,73,47,38,33,30,68,45,78,53,45,52,43,73,65,48,44,49,35,53,55,30,49,76,65,67,43,90,83,34,60,94,73,81,86,80,76,65,39,66,65,38,27,51,50,44,48,35,53,49,52,49,56,58,44,74,49,89,68,55,87,68,22,27,40,38,40,31,33,79,40,84,84,51,36,61,67,60,50,58,74,47,53,88,73,53,68,75,63,94,71,64,70,47,69,27,36,34,43,32,35,41,23,38,59,58,100,90,42,84,44,48,80,48,76,45,76,81,85

=== Feature glossary ===
The record interleaves many kinds of information about one protein. Here is each kind framed as the question it answers.

Q: What does the local fold look like, residue by residue?
A: The Foldseek 3Di string encodes local tertiary geometry as a 20-letter alphabet — one character per residue — derived from the relative positions of nearby Cα atoms. Unlike the amino-acid sequence, 3Di is a direct function of the 3D structure, so two proteins with the same fold have similar 3Di strings even at low sequence identity.

Q: Which residues are in helices, strands, or loops?
A: The SS8 string is DSSP's per-residue secondary-structure call. α-helix (H) means an i→i+4 H-bond ladder; β-strand (E) means the residue participates in a β-sheet; 3₁₀ (G) and π (I) are tighter and wider helices; T/S are turns/bends; '-' is loop.

Q: How big and how compact is the whole molecule?
A: Radius of gyration (Rg) is the root-mean-square distance of Cα atoms from their centroid — a single number for overall size and compactness. A globular domain of N residues has Rg ≈ 2.2·N^0.38 Å; an extended or disordered chain has a much larger Rg. The Cα contact count is the number of residue pairs whose Cα atoms are within 8 Å and are more than four positions apart in sequence — a standard proxy for tertiary packing density. The bounding box is the smallest axis-aligned box enclosing all Cα atoms.

Q: Where is each backbone atom in 3D?
A: Structure coordinates are given as an mmCIF _atom_site loop: one row per atom with element, residue name, chain id, sequence number, and x/y/z position in Å. Only the four main-chain atoms per residue are included here; side chains are omitted to keep the record compact.

Q: What is the amino-acid chain?
A: Primary structure: the covalent order of the twenty standard amino acids along the backbone. Two proteins with the same sequence will (almost always) fold to the same structure; two with 30% identity often share a fold but not the details.

Q: What if only a Cα trace is available?
A: Three-state secondary structure (P-SEA) collapses the eight DSSP classes into helix (a), strand (b), and coil (c). P-SEA assigns these from Cα geometry alone — distances and angles — without requiring backbone oxygens, so it works on any Cα trace.

Q: What family and function is it annotated with?
A: Database cross-references. InterPro integrates a dozen domain/family signature databases into unified entries with residue-range hits. GO terms attach function/process/location labels with evidence codes. CATH codes position the fold in a four-level structural taxonomy. Organism is the NCBI-taxonomy species name.

Q: How confident is the AlphaFold model at each residue?
A: pLDDT is the predicted lDDT-Cα score: AlphaFold's confidence that the local environment of each residue (all inter-atomic distances within 15 Å) is correctly placed. It is a per-residue number between 0 and 100, with higher meaning more reliable.

Q: How mobile is each atom in the crystal?
A: B-factor (Debye–Waller factor) reflects atomic displacement in the crystal lattice. It is an experimental observable (units Å²), not a prediction; low values mean the atom is pinned down, high values mean it moves or is heterogeneous across the crystal.

Q: Which residues are buried vs exposed?
A: SASA measures how much of the protein is reachable by solvent. It is computed by rolling a water-sized probe over the atomic surface and summing the exposed area (Å²). Per-residue SASA distinguishes core (buried, low SASA) from surface (exposed, high SASA) residues; total SASA is a whole-molecule size measure.

Q: What do the diagnostic plots show?
A: Plot images: a contact map (which residues are close in 3D, as an N×N binary image), a Ramachandran scatter (backbone torsion angles, revealing secondary-structure composition at a glance), and — for AlphaFold structures — a PAE heatmap (pairwise prediction confidence).

Q: What known structures does this most resemble?
A: The Foldseek neighbor list gives the closest experimentally determined structures in the PDB, ranked by structural alignment. TM-score near 1 means near-identical fold; near 0.3 means only rough topology match. This is how one finds what a novel AlphaFold prediction most resembles in the solved-structure universe.

Q: Are the domains correctly placed relative to each other?
A: Predicted aligned error is AlphaFold's pairwise confidence. Unlike pLDDT (per-residue), PAE is per-residue-pair and captures whether two parts of the structure are correctly placed relative to each other. Units are ångströms of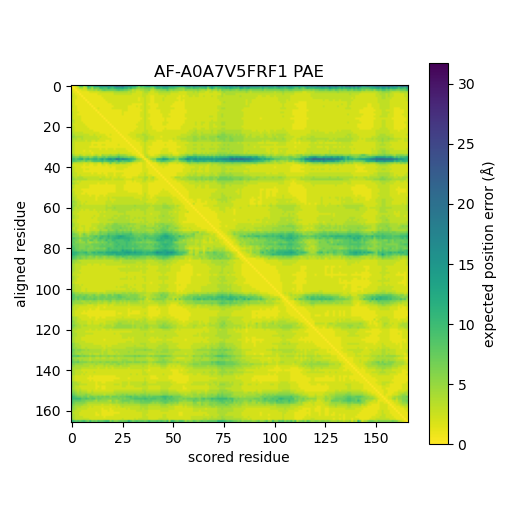 expected positional error.

Q: What do the rendered images show?
A: Structure images are 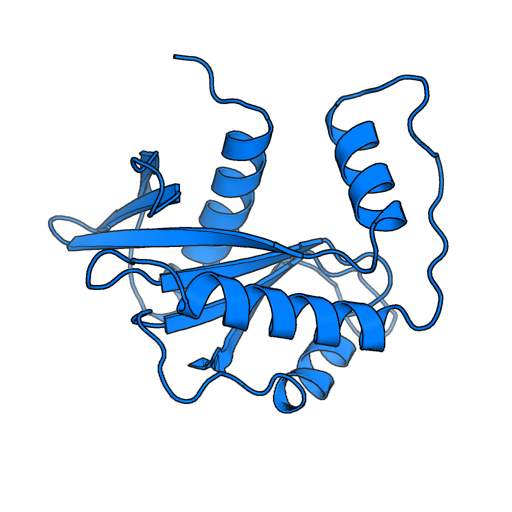PyMOL renders from six orthogonal camera directions. Cartoon representation draws helices as coils and strands as arrows; sticks shows the backbone as bonds; surface shows the solvent-excluded envelope. Rainbow coloring maps sequence position to hue (blue→red, N→C); chain coloring assigns a distinct color per polypeptide.

Q: What are the backbone torsion angles?
A: φ (phi) and ψ (psi) are the two rotatable backbone dihedrals per residue: φ is the C(i-1)–N–Cα–C torsion, ψ is the N–Cα–C–N(i+1) torsion, both in degrees on (−180°, 180°]. α-helical residues cluster near (−60°, −45°); β-strand residues near (−120°, +130°). A Ramachandran plot is simply a scatter of (φ, ψ) for every residue.